Protein AF-A0A7J3AYM8-F1 (afdb_monomer)

Radius of gyration: 10.92 Å; Cα contacts (8 Å, |Δi|>4): 29; chains: 1; bounding box: 30×8×20 Å

Solvent-accessible surface area (backbone atoms only — not comparable to full-atom values): 2587 Å² total; per-residue (Å²): 114,76,41,80,55,62,66,68,58,57,52,49,52,73,68,49,81,51,62,73,69,38,48,61,55,51,52,56,46,52,54,46,56,75,72,19,60,71,45,59,97,116

Nearest PDB structures (foldseek):
  5k8j-assembly1_B  TM=3.920E-01  e=5.753E+00  Caulobacter vibrioides CB15

Secondary structure (DSSP, 8-state):
-EEEE-HHHHHHHHH---HHHHHHHHHHHHHHHHHSEEEE--

pLDDT: mean 83.2, std 7.05, range [58.78, 92.62]

Foldseek 3Di:
DADEDEVVVVVVLVVDPDPVVSV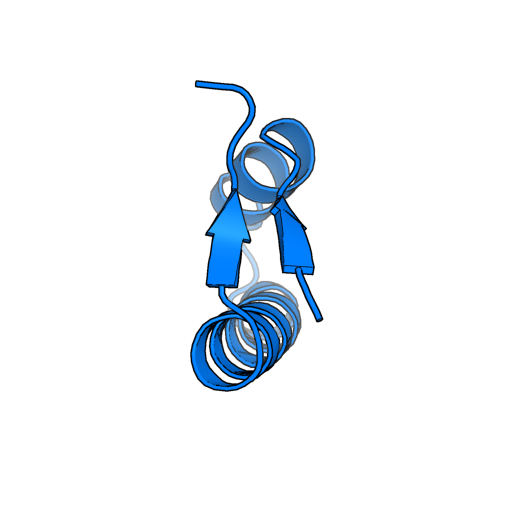VVVVVVVVCVVVHHYDYPD

Mean predicted aligned error: 4.66 Å

Sequence (42 aa):
MKAFIDAPLLIYLNTVESRELRSSYENFYLDILVKYRAYTDI

Structure (mmCIF, N/CA/C/O backbone):
data_AF-A0A7J3AYM8-F1
#
_entry.id   AF-A0A7J3AYM8-F1
#
loop_
_atom_site.group_PDB
_atom_site.id
_atom_site.type_symbol
_atom_site.label_atom_id
_atom_site.label_alt_id
_atom_site.label_comp_id
_atom_site.label_asym_id
_atom_site.label_entity_id
_atom_site.label_seq_id
_atom_site.pdbx_PDB_ins_code
_atom_site.Cartn_x
_atom_site.Cartn_y
_atom_site.Cartn_z
_atom_site.occupancy
_atom_site.B_iso_or_equiv
_atom_site.auth_seq_id
_atom_site.auth_comp_id
_atom_site.auth_asym_id
_atom_site.auth_atom_id
_atom_site.pdbx_PDB_model_num
ATOM 1 N N . MET A 1 1 ? -16.655 3.340 9.062 1.00 72.19 1 MET A N 1
ATOM 2 C CA . MET A 1 1 ? -16.262 4.274 7.978 1.00 72.19 1 MET A CA 1
ATOM 3 C C . MET A 1 1 ? -15.636 3.462 6.844 1.00 72.19 1 MET A C 1
ATOM 5 O O . MET A 1 1 ? -15.218 2.336 7.101 1.00 72.19 1 MET A O 1
ATOM 9 N N . LYS A 1 2 ? -15.661 3.963 5.605 1.00 77.25 2 LYS A N 1
ATOM 10 C CA . LYS A 1 2 ? -15.124 3.280 4.414 1.00 77.25 2 LYS A CA 1
ATOM 11 C C . LYS A 1 2 ? -13.833 3.976 3.986 1.00 77.25 2 LYS A C 1
ATOM 13 O O . LYS A 1 2 ? -13.755 5.194 4.128 1.00 77.25 2 LYS A O 1
ATOM 18 N N . ALA A 1 3 ? -12.870 3.221 3.475 1.00 76.88 3 ALA A N 1
ATOM 19 C CA . ALA A 1 3 ? -11.667 3.774 2.863 1.00 76.88 3 ALA A CA 1
ATOM 20 C C . ALA A 1 3 ? -11.691 3.467 1.365 1.00 76.88 3 ALA A C 1
ATOM 22 O O . ALA A 1 3 ? -11.971 2.330 0.979 1.00 76.88 3 ALA A O 1
ATOM 23 N N . PHE A 1 4 ? -11.443 4.488 0.547 1.00 78.06 4 PHE A N 1
ATOM 24 C CA . PHE A 1 4 ? -11.268 4.328 -0.889 1.00 78.06 4 PHE A CA 1
ATOM 25 C C . PHE A 1 4 ? -9.780 4.323 -1.195 1.00 78.06 4 PHE A C 1
ATOM 27 O O . PHE A 1 4 ? -9.040 5.189 -0.727 1.00 78.06 4 PHE A O 1
ATOM 34 N N . ILE A 1 5 ? -9.359 3.303 -1.922 1.00 78.44 5 I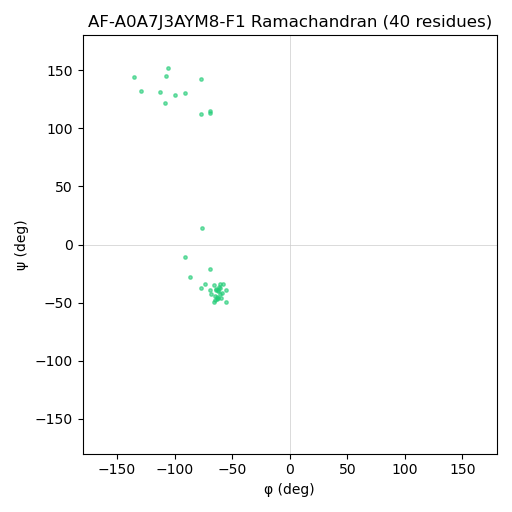LE A N 1
ATOM 35 C CA . ILE A 1 5 ? -7.964 3.034 -2.218 1.00 78.44 5 ILE A CA 1
ATOM 36 C C . ILE A 1 5 ? -7.723 3.345 -3.688 1.00 78.44 5 ILE A C 1
ATOM 38 O O . ILE A 1 5 ? -8.355 2.745 -4.556 1.00 78.44 5 ILE A O 1
ATOM 42 N N . ASP A 1 6 ? -6.794 4.262 -3.947 1.00 79.12 6 ASP A N 1
ATOM 43 C CA . ASP A 1 6 ? -6.459 4.685 -5.301 1.00 79.12 6 ASP A CA 1
ATOM 44 C C . ASP A 1 6 ? -5.315 3.839 -5.889 1.00 79.12 6 ASP A C 1
ATOM 46 O O . ASP A 1 6 ? -4.265 3.642 -5.264 1.00 79.12 6 ASP A O 1
ATOM 50 N N . ALA A 1 7 ? -5.515 3.331 -7.105 1.00 78.12 7 ALA A N 1
ATOM 51 C CA . ALA A 1 7 ? -4.571 2.442 -7.784 1.00 78.12 7 ALA A CA 1
ATOM 52 C C . ALA A 1 7 ? -3.209 3.097 -8.117 1.00 78.12 7 ALA A C 1
ATOM 54 O O . ALA A 1 7 ? -2.187 2.431 -7.939 1.00 78.12 7 ALA A O 1
ATOM 55 N N . PRO A 1 8 ? -3.118 4.379 -8.532 1.00 81.19 8 PRO A N 1
ATOM 56 C CA . PRO A 1 8 ? -1.854 5.076 -8.762 1.00 81.19 8 PRO A CA 1
ATOM 57 C C . PRO A 1 8 ? -0.950 5.129 -7.531 1.00 81.19 8 PRO A C 1
ATOM 59 O O . PRO A 1 8 ? 0.266 5.027 -7.676 1.00 81.19 8 PRO A O 1
ATOM 62 N N . LEU A 1 9 ? -1.510 5.233 -6.320 1.00 76.12 9 LEU A N 1
ATOM 63 C CA . LEU A 1 9 ? -0.710 5.204 -5.096 1.00 76.12 9 LEU A CA 1
ATOM 64 C C . LEU A 1 9 ? -0.101 3.814 -4.872 1.00 76.12 9 LEU A C 1
ATOM 66 O O . LEU A 1 9 ? 1.081 3.705 -4.555 1.00 76.12 9 LEU A O 1
ATOM 70 N N . LEU A 1 10 ? -0.871 2.746 -5.101 1.00 79.94 10 LEU A N 1
ATOM 71 C CA . LEU A 1 10 ? -0.359 1.373 -5.044 1.00 79.94 10 LEU A CA 1
ATOM 72 C C . LEU A 1 10 ? 0.722 1.118 -6.102 1.00 79.94 10 LEU A C 1
ATOM 74 O O . LEU A 1 10 ? 1.727 0.468 -5.817 1.00 79.94 10 LEU A O 1
ATOM 78 N N . ILE A 1 11 ? 0.544 1.647 -7.314 1.00 83.81 11 ILE A N 1
ATOM 79 C CA . ILE A 1 11 ? 1.542 1.564 -8.386 1.00 83.81 11 ILE A CA 1
ATOM 80 C C . ILE A 1 11 ? 2.814 2.306 -7.970 1.00 83.81 11 ILE A C 1
ATOM 82 O O . ILE A 1 11 ? 3.897 1.735 -8.053 1.00 83.81 11 ILE A O 1
ATOM 86 N N . TYR A 1 12 ? 2.690 3.528 -7.445 1.00 84.44 12 TYR A N 1
ATOM 87 C CA . TYR A 1 12 ? 3.824 4.299 -6.942 1.00 84.44 12 TYR A CA 1
ATOM 88 C C . TYR A 1 12 ? 4.606 3.518 -5.882 1.00 84.44 12 TYR A C 1
ATOM 90 O O . TYR A 1 12 ? 5.816 3.354 -6.021 1.00 84.44 12 TYR A O 1
ATOM 98 N N . LEU A 1 13 ? 3.931 2.947 -4.879 1.00 82.38 13 LEU A N 1
ATOM 99 C CA . LEU A 1 13 ? 4.593 2.164 -3.830 1.00 82.38 13 LEU A CA 1
ATOM 100 C C . LEU A 1 13 ? 5.334 0.939 -4.370 1.00 82.38 13 LEU A C 1
ATOM 102 O O . LEU A 1 13 ? 6.405 0.614 -3.862 1.00 82.38 13 LEU A O 1
ATOM 106 N N . ASN A 1 14 ? 4.824 0.301 -5.426 1.00 85.81 14 ASN A N 1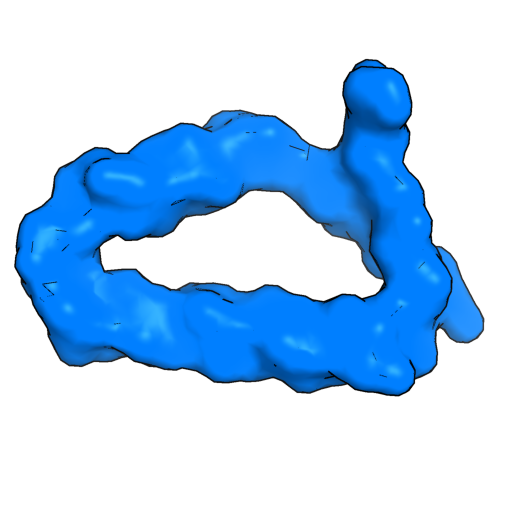
ATOM 107 C CA . ASN A 1 14 ? 5.530 -0.791 -6.101 1.00 85.81 14 ASN A CA 1
ATOM 108 C C . ASN A 1 14 ? 6.783 -0.329 -6.864 1.00 85.81 14 ASN A C 1
ATOM 110 O O . ASN A 1 14 ? 7.668 -1.142 -7.113 1.00 85.81 14 ASN A O 1
ATOM 114 N N . THR A 1 15 ? 6.882 0.957 -7.214 1.00 90.38 15 THR A N 1
ATOM 115 C CA . THR A 1 15 ? 8.065 1.540 -7.874 1.00 90.38 15 THR A CA 1
ATOM 116 C C . THR A 1 15 ? 9.100 2.115 -6.902 1.00 90.38 15 THR A C 1
ATOM 118 O O . THR A 1 15 ? 10.207 2.445 -7.320 1.00 90.38 15 THR A O 1
ATOM 121 N N . VAL A 1 16 ? 8.781 2.241 -5.607 1.00 91.00 16 VAL A N 1
ATOM 122 C CA . VAL A 1 16 ? 9.722 2.768 -4.607 1.00 91.00 16 VAL A CA 1
ATOM 123 C C . VAL A 1 16 ? 10.753 1.699 -4.232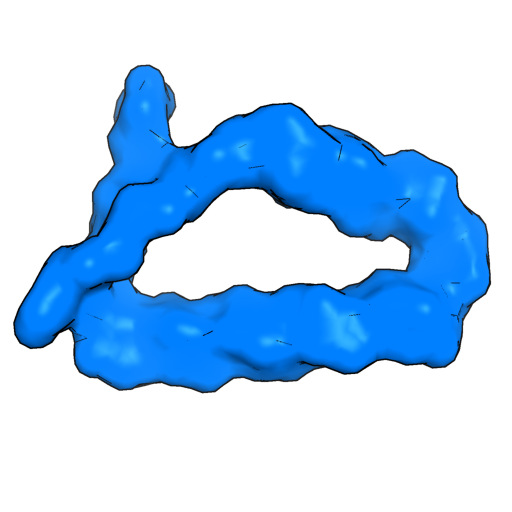 1.00 91.00 16 VAL A C 1
ATOM 125 O O . VAL A 1 16 ? 10.444 0.719 -3.553 1.00 91.00 16 VAL A O 1
ATOM 128 N N . GLU A 1 17 ? 12.010 1.928 -4.615 1.00 90.81 17 GLU A N 1
ATOM 129 C CA . GLU A 1 17 ? 13.128 1.020 -4.314 1.00 90.81 17 GLU A CA 1
ATOM 130 C C . GLU A 1 17 ? 13.560 1.075 -2.841 1.00 90.81 17 GLU A C 1
ATOM 132 O O . GLU A 1 17 ? 13.945 0.060 -2.254 1.00 90.81 17 GLU A O 1
ATOM 137 N N . SER A 1 18 ? 13.464 2.252 -2.211 1.00 92.62 18 SER A N 1
ATOM 138 C CA . SER A 1 18 ? 13.813 2.412 -0.799 1.00 92.62 18 SER A CA 1
ATOM 139 C C . SER A 1 18 ? 12.798 1.702 0.092 1.00 92.62 18 SER A C 1
ATOM 141 O O . SER A 1 18 ? 11.638 2.106 0.222 1.00 92.62 18 SER A O 1
ATOM 143 N N . ARG A 1 19 ? 13.263 0.649 0.767 1.00 87.75 19 ARG A N 1
ATOM 144 C CA . ARG A 1 19 ? 12.443 -0.123 1.702 1.00 87.75 19 ARG A CA 1
ATOM 145 C C . ARG A 1 19 ? 11.949 0.720 2.873 1.00 87.75 19 ARG A C 1
ATOM 147 O O . ARG A 1 19 ? 10.822 0.526 3.314 1.00 87.75 19 ARG A O 1
ATOM 154 N N . GLU A 1 20 ? 12.768 1.643 3.358 1.00 89.00 20 GLU A N 1
ATOM 155 C CA . GLU A 1 20 ? 12.441 2.517 4.490 1.00 89.00 20 GLU A CA 1
ATOM 156 C C . GLU A 1 20 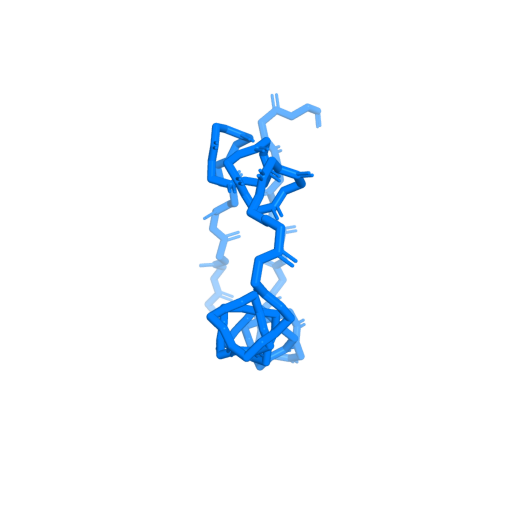? 11.280 3.447 4.142 1.00 89.00 20 GLU A C 1
ATOM 158 O O . GLU A 1 20 ? 10.296 3.510 4.879 1.00 89.00 20 GLU A O 1
ATOM 163 N N . LEU A 1 21 ? 11.344 4.088 2.969 1.00 85.88 21 LEU A N 1
ATOM 164 C CA . LEU A 1 21 ? 10.260 4.932 2.472 1.00 85.88 21 LEU A CA 1
ATOM 165 C C . LEU A 1 21 ? 8.989 4.112 2.239 1.00 85.88 21 LEU A C 1
ATOM 167 O O . LEU A 1 21 ? 7.915 4.512 2.682 1.00 85.88 21 LEU A O 1
ATOM 171 N N . ARG A 1 22 ? 9.105 2.934 1.617 1.00 88.75 22 ARG A N 1
ATOM 172 C CA . ARG A 1 22 ? 7.960 2.051 1.357 1.00 88.75 22 ARG A CA 1
ATOM 173 C C . ARG A 1 22 ? 7.284 1.552 2.641 1.00 88.75 22 ARG A C 1
ATOM 175 O O . ARG A 1 22 ? 6.058 1.543 2.710 1.00 88.75 22 ARG A O 1
ATOM 182 N N . SER A 1 23 ? 8.061 1.226 3.676 1.00 89.69 23 SER A N 1
ATOM 183 C CA . SER A 1 23 ? 7.549 0.671 4.942 1.00 89.69 23 SER A CA 1
ATOM 184 C C . SER A 1 23 ? 6.583 1.622 5.656 1.00 89.69 23 SER A C 1
ATOM 186 O O . SER A 1 23 ? 5.584 1.181 6.219 1.00 89.69 23 SER A O 1
ATOM 188 N N . SER A 1 24 ? 6.834 2.936 5.614 1.00 87.75 24 SER A N 1
ATOM 189 C CA . SER A 1 24 ? 5.935 3.921 6.234 1.00 87.75 24 SER A CA 1
ATOM 190 C C . SER A 1 24 ? 4.553 3.942 5.575 1.00 87.75 24 SER A C 1
ATOM 192 O O . SER A 1 24 ? 3.544 4.076 6.267 1.00 87.75 24 SER A O 1
ATOM 194 N N . TYR A 1 25 ? 4.501 3.808 4.250 1.00 86.31 25 TYR A N 1
ATOM 195 C CA . TYR A 1 25 ? 3.243 3.796 3.508 1.00 86.31 25 TYR A CA 1
ATOM 196 C C . TYR A 1 25 ? 2.519 2.454 3.619 1.00 86.31 25 TYR A C 1
ATOM 198 O O . TYR A 1 25 ? 1.298 2.446 3.750 1.00 86.31 25 TYR A O 1
ATOM 206 N N . GLU A 1 26 ? 3.248 1.334 3.624 1.00 86.00 26 GLU A N 1
ATOM 207 C CA . GLU A 1 26 ? 2.673 0.003 3.858 1.00 86.00 26 GLU A CA 1
ATOM 208 C C . GLU A 1 26 ? 1.992 -0.079 5.231 1.00 86.00 26 GLU A C 1
ATOM 210 O O . GLU A 1 26 ? 0.844 -0.513 5.319 1.00 86.00 26 GLU A O 1
ATOM 215 N N . ASN A 1 27 ? 2.650 0.407 6.290 1.00 90.25 27 ASN A N 1
ATOM 216 C CA . ASN A 1 27 ? 2.082 0.408 7.642 1.00 90.25 27 ASN A CA 1
ATOM 217 C C . ASN A 1 27 ? 0.805 1.252 7.730 1.00 90.25 27 ASN A C 1
ATOM 219 O O .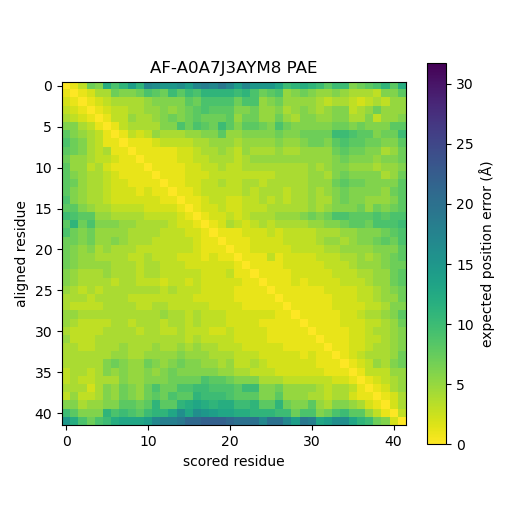 ASN A 1 27 ? -0.213 0.778 8.229 1.00 90.25 27 ASN A O 1
ATOM 223 N N . PHE A 1 28 ? 0.823 2.465 7.169 1.00 86.44 28 PHE A N 1
ATOM 224 C CA . PHE A 1 28 ? -0.372 3.308 7.073 1.00 86.44 28 PHE A CA 1
ATOM 225 C C . PHE A 1 28 ? -1.528 2.592 6.357 1.00 86.44 28 PHE A C 1
ATOM 227 O O . PHE A 1 28 ? -2.688 2.699 6.758 1.00 86.44 28 PHE A O 1
ATOM 234 N N . TYR A 1 29 ? -1.210 1.828 5.313 1.00 84.31 29 TYR A N 1
ATOM 235 C CA . TYR A 1 29 ? -2.192 1.053 4.570 1.00 84.31 29 TYR A CA 1
ATOM 236 C C . TYR A 1 29 ? -2.811 -0.062 5.398 1.00 84.31 29 TYR A C 1
ATOM 238 O O . TYR A 1 29 ? -4.033 -0.194 5.445 1.00 84.31 29 TYR A O 1
ATOM 246 N N . LEU A 1 30 ? -1.970 -0.853 6.061 1.00 86.88 30 LEU A N 1
ATOM 247 C CA . LEU A 1 30 ? -2.416 -1.941 6.921 1.00 86.88 30 LEU A CA 1
ATOM 248 C C . LEU A 1 30 ? -3.314 -1.407 8.041 1.00 86.88 30 LEU A C 1
ATOM 250 O O . LEU A 1 30 ? -4.382 -1.971 8.274 1.00 86.88 30 LEU A O 1
ATOM 254 N N . ASP A 1 31 ? -2.964 -0.269 8.641 1.00 90.38 31 ASP A N 1
ATOM 255 C CA . ASP A 1 31 ? -3.782 0.386 9.665 1.00 90.38 31 ASP A CA 1
ATOM 256 C C . ASP A 1 31 ? -5.167 0.790 9.135 1.00 90.38 31 ASP A C 1
ATOM 258 O O . ASP A 1 31 ? -6.191 0.582 9.798 1.00 90.38 31 ASP A O 1
ATOM 262 N N . ILE A 1 32 ? -5.230 1.334 7.916 1.00 87.06 32 ILE A N 1
ATOM 263 C CA . ILE A 1 32 ? -6.495 1.675 7.256 1.00 87.06 32 ILE A CA 1
ATOM 264 C C . ILE A 1 32 ? -7.322 0.423 6.961 1.00 87.06 32 ILE A C 1
ATOM 266 O O . ILE A 1 32 ? -8.526 0.430 7.223 1.00 87.06 32 ILE A O 1
ATOM 270 N N . LEU A 1 33 ? -6.701 -0.639 6.441 1.00 85.25 33 LEU A N 1
ATOM 271 C CA . LEU A 1 33 ? -7.376 -1.893 6.090 1.00 85.25 33 LEU A CA 1
ATOM 272 C C . LEU A 1 33 ? -7.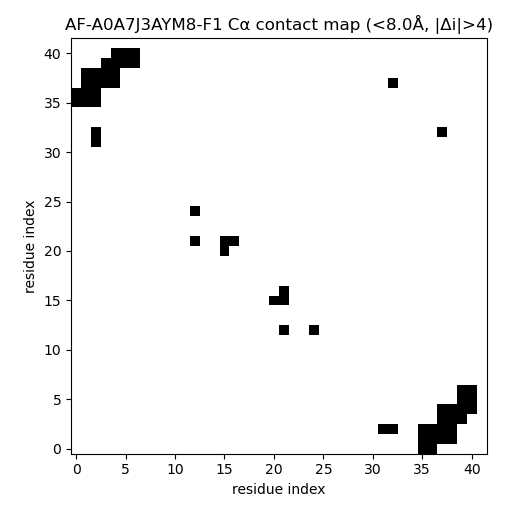923 -2.627 7.318 1.00 85.25 33 LEU A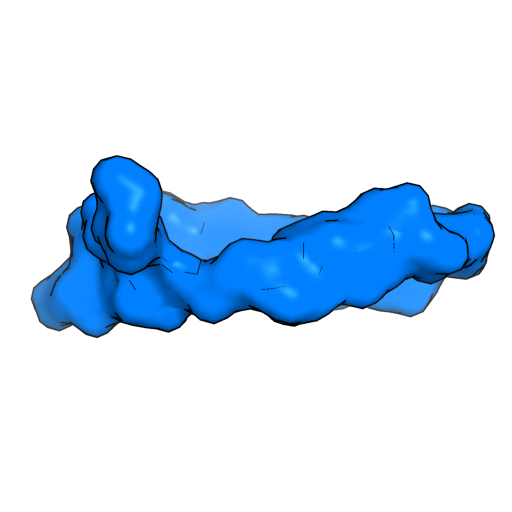 C 1
ATOM 274 O O . LEU A 1 33 ? -8.990 -3.235 7.247 1.00 85.25 33 LEU A O 1
ATOM 278 N N . VAL A 1 34 ? -7.226 -2.547 8.453 1.00 88.56 34 VAL A N 1
ATOM 279 C CA . VAL A 1 34 ? -7.695 -3.100 9.731 1.00 88.56 34 VAL A CA 1
ATOM 280 C C . VAL A 1 34 ? -8.888 -2.306 10.265 1.00 88.56 34 VAL A C 1
ATOM 282 O O . VAL A 1 34 ? -9.831 -2.881 10.811 1.00 88.56 34 VAL A O 1
ATOM 285 N N . LYS A 1 35 ? -8.872 -0.977 10.115 1.00 89.56 35 LYS A N 1
ATOM 286 C CA . LYS A 1 35 ? -9.877 -0.088 10.714 1.00 89.56 35 LYS A CA 1
ATOM 287 C C . LYS A 1 35 ? -11.126 0.102 9.853 1.00 89.56 35 LYS A C 1
ATOM 289 O O . LYS A 1 35 ? -12.205 0.399 10.377 1.00 89.56 35 LYS A O 1
ATOM 294 N N . TYR A 1 36 ? -10.998 -0.026 8.537 1.00 87.69 36 TYR A N 1
ATOM 295 C CA . TYR A 1 36 ? -12.042 0.342 7.591 1.00 87.69 36 TYR A CA 1
ATOM 296 C C . TYR A 1 36 ? -12.230 -0.717 6.514 1.00 87.69 36 TYR A C 1
ATOM 298 O O . TYR A 1 36 ? -11.285 -1.302 5.999 1.00 87.69 36 TYR A O 1
ATOM 306 N N . ARG A 1 37 ? -13.486 -0.904 6.096 1.00 84.31 37 ARG A N 1
ATOM 307 C CA . ARG A 1 37 ? -13.784 -1.718 4.918 1.00 84.31 37 ARG A CA 1
ATOM 308 C C . ARG A 1 37 ? -13.292 -0.975 3.677 1.00 84.31 37 ARG A C 1
ATOM 310 O O . ARG A 1 37 ? -13.799 0.111 3.377 1.00 84.31 37 ARG A O 1
ATOM 317 N N . ALA A 1 38 ? -12.309 -1.564 3.009 1.00 79.94 38 ALA A N 1
ATOM 318 C CA . ALA A 1 38 ? -11.714 -1.042 1.791 1.00 79.94 38 ALA A CA 1
ATOM 319 C C . ALA A 1 38 ? -12.595 -1.284 0.567 1.00 79.94 38 ALA A C 1
ATOM 321 O O . ALA A 1 38 ? -13.225 -2.337 0.443 1.00 79.94 38 ALA A O 1
ATOM 322 N N . TYR A 1 39 ? -12.602 -0.300 -0.327 1.00 76.12 39 TYR A N 1
ATOM 323 C CA . TYR A 1 39 ? -13.176 -0.386 -1.662 1.00 76.12 39 TYR A CA 1
ATOM 324 C C . TYR A 1 39 ? -12.122 0.092 -2.656 1.00 76.12 39 TYR A C 1
ATOM 326 O O . TYR A 1 39 ? -11.481 1.124 -2.444 1.00 76.12 39 TYR A O 1
ATOM 334 N N . THR A 1 40 ? -11.941 -0.690 -3.708 1.00 73.19 40 THR A N 1
ATOM 335 C CA . THR A 1 40 ? -11.112 -0.370 -4.867 1.00 73.19 40 THR A CA 1
ATOM 336 C C . THR A 1 40 ? -12.035 -0.030 -6.029 1.00 73.19 40 THR A C 1
ATOM 338 O O . THR A 1 40 ? -13.145 -0.551 -6.080 1.00 73.19 40 THR A O 1
ATOM 341 N N . ASP A 1 41 ? -11.589 0.805 -6.964 1.00 65.88 41 ASP A N 1
ATOM 342 C CA . ASP A 1 41 ? -12.357 1.140 -8.181 1.00 65.88 41 ASP A CA 1
ATOM 343 C C . ASP A 1 41 ? -12.337 0.022 -9.254 1.00 65.88 41 ASP A C 1
ATOM 345 O O . ASP A 1 41 ? -12.656 0.263 -10.416 1.00 65.88 41 ASP A O 1
ATOM 349 N N . ILE A 1 42 ? -11.914 -1.192 -8.869 1.00 58.78 42 ILE A N 1
ATOM 350 C CA . ILE A 1 42 ? -11.839 -2.408 -9.701 1.00 58.78 42 ILE A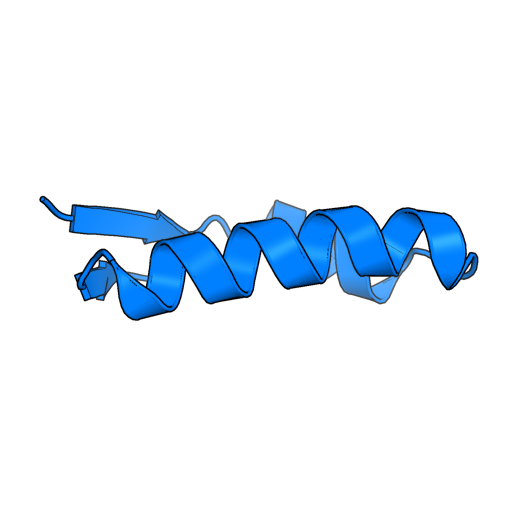 CA 1
ATOM 351 C C . ILE A 1 42 ? -12.993 -3.337 -9.338 1.00 58.78 42 ILE A C 1
ATOM 353 O O . ILE A 1 42 ? -13.171 -3.568 -8.117 1.00 58.78 42 ILE A O 1
#